Protein AF-A0A090LB32-F1 (afdb_monomer_lite)

pLDDT: mean 80.01, std 16.51, range [42.91, 96.94]

Foldseek 3Di:
DDDDDDPPPDDPPVVVVVVVVVVVVVVVVVVVVVVVVVVVVVVVVVVVVVVVVVVVVCVVPVPPDVCLVPDDPVVNVVVVVVDPDPDPPPCPVVVLLVVLVVCVVVVNDDPVSVVVNVVVVVVVD

Sequence (125 aa):
MPPKKNNIKKNNKNIADDLSITLKDMQCKFGEEINNEEAKLIKETSEIINKCSETLYRTITKDMPKEFLDMKYKNFLEIQDSTSCTLPKPNDTMMIIQDIRNKVMNGNASPETVKKYQNIKKISQ

Radius of gyration: 32.28 Å; chains: 1; bounding box: 70×29×99 Å

Structure (mmCIF, N/CA/C/O backbone):
data_AF-A0A090LB32-F1
#
_entry.id   AF-A0A090LB32-F1
#
loop_
_atom_site.group_PDB
_atom_site.id
_atom_site.type_symbol
_atom_site.label_atom_id
_atom_site.label_alt_id
_atom_site.label_comp_id
_atom_site.label_asym_id
_atom_site.label_entity_id
_atom_site.label_seq_id
_atom_site.pdbx_PDB_ins_code
_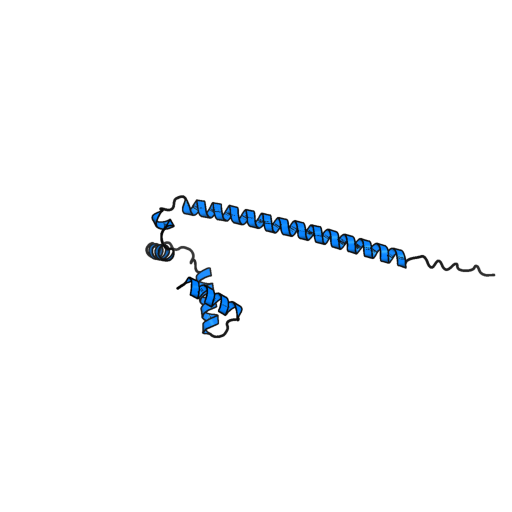atom_site.Cartn_x
_atom_site.Cartn_y
_atom_site.Cartn_z
_atom_site.occupancy
_atom_site.B_iso_or_equiv
_atom_site.auth_seq_id
_atom_site.auth_comp_id
_atom_site.auth_asym_id
_atom_site.auth_atom_id
_atom_site.pdbx_PDB_model_num
ATOM 1 N N . MET A 1 1 ? 48.151 -4.853 -69.603 1.00 47.72 1 MET A N 1
ATOM 2 C CA . MET A 1 1 ? 47.716 -3.946 -68.514 1.00 47.72 1 MET A CA 1
ATOM 3 C C . MET A 1 1 ? 46.747 -4.708 -67.619 1.00 47.72 1 MET A C 1
ATOM 5 O O . MET A 1 1 ? 45.840 -5.314 -68.176 1.00 47.72 1 MET A O 1
ATOM 9 N N . PRO A 1 2 ? 46.925 -4.749 -66.288 1.00 44.44 2 PRO A N 1
ATOM 10 C CA . PRO A 1 2 ? 45.956 -5.384 -65.396 1.00 44.44 2 PRO A CA 1
ATOM 11 C C . PRO A 1 2 ? 44.778 -4.430 -65.106 1.00 44.44 2 PRO A C 1
ATOM 13 O O . PRO A 1 2 ? 44.963 -3.209 -65.149 1.00 44.44 2 PRO A O 1
ATOM 16 N N . PRO A 1 3 ? 43.569 -4.942 -64.811 1.00 49.25 3 PRO A N 1
ATOM 17 C CA . PRO A 1 3 ? 42.411 -4.098 -64.546 1.00 49.25 3 PRO A CA 1
ATOM 18 C C . PRO A 1 3 ? 42.510 -3.444 -63.159 1.00 49.25 3 PRO A C 1
ATOM 20 O O . PRO A 1 3 ? 42.839 -4.084 -62.157 1.00 49.25 3 PRO A O 1
ATOM 23 N N . LYS A 1 4 ? 42.216 -2.140 -63.110 1.00 51.16 4 LYS A N 1
ATOM 24 C CA . LYS A 1 4 ? 42.148 -1.326 -61.888 1.00 51.16 4 LYS A CA 1
ATOM 25 C C . LYS A 1 4 ? 41.061 -1.873 -60.954 1.00 51.16 4 LYS A C 1
ATOM 27 O O . LYS A 1 4 ? 39.887 -1.903 -61.316 1.00 51.16 4 LYS A O 1
ATOM 32 N N . LYS A 1 5 ? 41.442 -2.256 -59.731 1.00 54.12 5 LYS A N 1
ATOM 33 C CA . LYS A 1 5 ? 40.500 -2.531 -58.635 1.00 54.12 5 LYS A CA 1
ATOM 34 C C . LYS A 1 5 ? 39.838 -1.219 -58.206 1.00 54.12 5 LYS A C 1
ATOM 36 O O . LYS A 1 5 ? 40.485 -0.369 -57.596 1.00 54.12 5 LYS A O 1
ATOM 41 N N . ASN A 1 6 ? 38.552 -1.062 -58.507 1.00 49.94 6 ASN A N 1
ATOM 42 C CA . ASN A 1 6 ? 37.740 0.013 -57.948 1.00 49.94 6 ASN A CA 1
ATOM 43 C C . ASN A 1 6 ? 37.470 -0.293 -56.470 1.00 49.94 6 ASN A C 1
ATOM 45 O O . ASN A 1 6 ? 36.671 -1.166 -56.135 1.00 49.94 6 ASN A O 1
ATOM 49 N N . ASN A 1 7 ? 38.157 0.425 -55.583 1.00 52.66 7 ASN A N 1
ATOM 50 C CA . ASN A 1 7 ? 37.887 0.400 -54.151 1.00 52.66 7 ASN A CA 1
ATOM 51 C C . ASN A 1 7 ? 36.542 1.077 -53.877 1.00 52.66 7 ASN A C 1
ATOM 53 O O . ASN A 1 7 ? 36.454 2.296 -53.746 1.00 52.66 7 ASN A O 1
ATOM 57 N N . ILE A 1 8 ? 35.491 0.272 -53.757 1.00 55.53 8 ILE A N 1
ATOM 58 C CA . ILE A 1 8 ? 34.200 0.706 -53.233 1.00 55.53 8 ILE A CA 1
ATOM 59 C C . ILE A 1 8 ? 34.348 0.849 -51.709 1.00 55.53 8 ILE A C 1
ATOM 61 O O . ILE A 1 8 ? 34.003 -0.050 -50.946 1.00 55.53 8 ILE A O 1
ATOM 65 N N . LYS A 1 9 ? 34.874 1.988 -51.239 1.00 53.22 9 LYS A N 1
ATOM 66 C CA . LYS A 1 9 ? 34.653 2.435 -49.854 1.00 53.22 9 LYS A CA 1
ATOM 67 C C . LYS A 1 9 ? 33.204 2.924 -49.753 1.00 53.22 9 LYS A C 1
ATOM 69 O O . LYS A 1 9 ? 32.926 4.115 -49.830 1.00 53.22 9 LYS A O 1
ATOM 7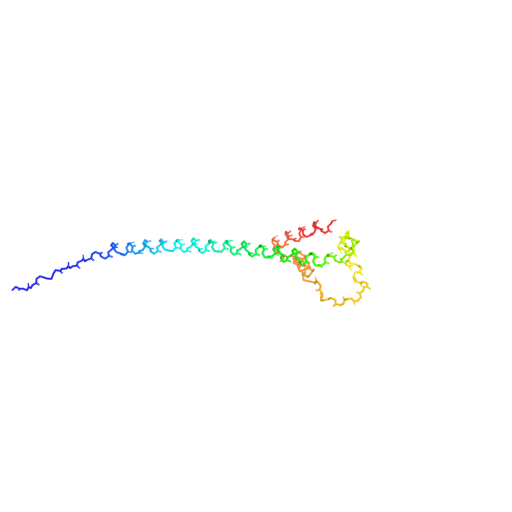4 N N . LYS A 1 10 ? 32.265 1.980 -49.658 1.00 49.84 10 LYS A N 1
ATOM 75 C CA . LYS A 1 10 ? 30.845 2.252 -49.399 1.00 49.84 10 LYS A CA 1
ATOM 76 C C . LYS A 1 10 ? 30.687 2.711 -47.946 1.00 49.84 10 LYS A C 1
ATOM 78 O O . LYS A 1 10 ? 30.952 1.938 -47.036 1.00 49.84 10 LYS A O 1
ATOM 83 N N . ASN A 1 11 ? 30.347 3.987 -47.767 1.00 53.72 11 ASN A N 1
ATOM 84 C CA . ASN A 1 11 ? 29.315 4.577 -46.892 1.00 53.72 11 ASN A CA 1
ATOM 85 C C . ASN A 1 11 ? 28.826 3.872 -45.595 1.00 53.72 11 ASN A C 1
ATOM 87 O O . ASN A 1 11 ? 27.732 4.169 -45.129 1.00 53.72 11 ASN A O 1
ATOM 91 N N . ASN A 1 12 ? 29.598 2.999 -44.950 1.00 54.25 12 ASN A N 1
ATOM 92 C CA . ASN A 1 12 ? 29.136 2.249 -43.770 1.00 54.25 12 ASN A CA 1
ATOM 93 C C . ASN A 1 12 ? 28.972 3.093 -42.492 1.00 54.25 12 ASN A C 1
ATOM 95 O O . ASN A 1 12 ? 28.353 2.629 -41.542 1.00 54.25 12 ASN A O 1
ATOM 99 N N . LYS A 1 13 ? 29.514 4.317 -42.449 1.00 55.31 13 LYS A N 1
ATOM 100 C CA . LYS A 1 13 ? 29.481 5.163 -41.245 1.00 55.31 13 LYS A CA 1
ATOM 10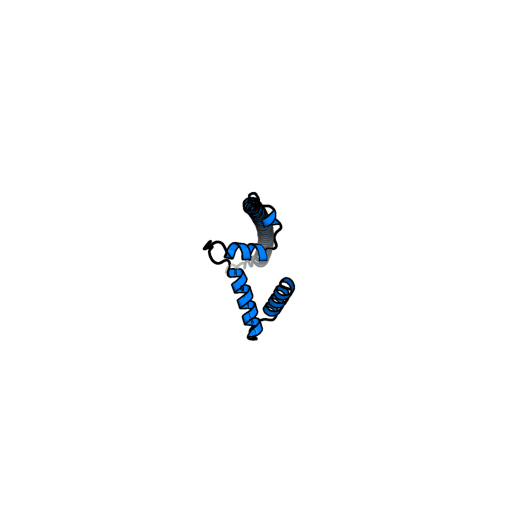1 C C . LYS A 1 13 ? 28.091 5.769 -40.996 1.00 55.31 13 LYS A C 1
ATOM 103 O O . LYS A 1 13 ? 27.568 5.649 -39.900 1.00 55.31 13 LYS A O 1
ATOM 108 N N . ASN A 1 14 ? 27.443 6.276 -42.048 1.00 58.19 14 ASN A N 1
ATOM 109 C CA . ASN A 1 14 ? 26.134 6.936 -41.942 1.00 58.19 14 ASN A CA 1
ATOM 110 C C . ASN A 1 14 ? 24.988 5.972 -41.585 1.00 58.19 14 ASN A C 1
ATOM 112 O O . ASN A 1 14 ? 24.030 6.380 -40.947 1.00 58.19 14 ASN A O 1
ATOM 116 N N . ILE A 1 15 ? 25.085 4.695 -41.975 1.00 58.62 15 ILE A N 1
ATOM 117 C CA . ILE A 1 15 ? 24.057 3.677 -41.685 1.00 58.62 15 ILE A CA 1
ATOM 118 C C . ILE A 1 15 ? 24.151 3.201 -40.227 1.00 58.62 15 ILE A C 1
ATOM 120 O O . ILE A 1 15 ? 23.137 2.927 -39.592 1.00 58.62 15 ILE A O 1
ATOM 124 N N . ALA A 1 16 ? 25.368 3.107 -39.683 1.00 61.59 16 ALA A N 1
ATOM 125 C CA . ALA A 1 16 ? 25.580 2.731 -38.287 1.00 61.59 16 ALA A CA 1
ATOM 126 C C . ALA A 1 16 ? 25.094 3.826 -37.320 1.00 61.59 16 ALA A C 1
ATOM 128 O O . ALA A 1 16 ? 24.497 3.509 -36.291 1.00 61.59 16 ALA A O 1
ATOM 129 N N . ASP A 1 17 ? 25.302 5.096 -37.680 1.00 65.81 17 ASP A N 1
ATOM 130 C CA . ASP A 1 17 ? 24.828 6.241 -36.899 1.00 65.81 17 ASP A CA 1
ATOM 131 C C . ASP A 1 17 ? 23.286 6.334 -36.914 1.00 65.81 17 ASP A C 1
ATOM 133 O O . ASP A 1 17 ? 22.673 6.522 -35.864 1.00 65.81 17 ASP A O 1
ATOM 137 N N . ASP A 1 18 ? 22.649 6.092 -38.066 1.00 77.44 18 ASP A N 1
ATOM 138 C CA . ASP A 1 18 ? 21.183 6.075 -38.232 1.00 77.44 18 ASP A CA 1
ATOM 139 C C . ASP A 1 18 ? 20.506 4.926 -37.454 1.00 77.44 18 ASP A C 1
ATOM 141 O O . ASP A 1 18 ? 19.507 5.109 -36.749 1.00 77.44 18 ASP A O 1
ATOM 145 N N . LEU A 1 19 ? 21.117 3.735 -37.472 1.00 85.44 19 LEU A N 1
ATOM 146 C CA . LEU A 1 19 ? 20.662 2.598 -36.670 1.00 85.44 19 LEU A CA 1
ATOM 147 C C . LEU A 1 19 ? 20.813 2.870 -35.168 1.00 85.44 19 LEU A C 1
ATOM 149 O O . LEU A 1 19 ? 19.922 2.538 -34.388 1.00 85.44 19 LEU A O 1
ATOM 153 N N . SER A 1 20 ? 21.920 3.489 -34.745 1.00 87.12 20 SER A N 1
ATOM 154 C CA . SER A 1 20 ? 22.133 3.820 -33.334 1.00 87.12 20 SER A CA 1
ATOM 155 C C . SER A 1 20 ? 21.119 4.838 -32.815 1.00 87.12 20 SER A C 1
ATOM 157 O O . SER A 1 20 ? 20.734 4.742 -31.649 1.00 87.12 20 SER A O 1
ATOM 159 N N . ILE A 1 21 ? 20.717 5.812 -33.633 1.00 88.31 21 ILE A N 1
ATOM 160 C CA . ILE A 1 21 ? 19.684 6.792 -33.275 1.00 88.31 21 ILE A CA 1
ATOM 161 C C . ILE A 1 21 ? 18.333 6.086 -33.146 1.00 88.31 21 ILE A C 1
ATOM 163 O O . ILE A 1 21 ? 17.682 6.195 -32.111 1.00 88.31 21 ILE A O 1
ATOM 167 N N . THR A 1 22 ? 17.977 5.259 -34.130 1.00 90.00 22 THR A N 1
ATOM 168 C CA . THR A 1 22 ? 16.721 4.493 -34.122 1.00 90.00 22 THR A CA 1
ATOM 169 C C . THR A 1 22 ? 16.611 3.576 -32.896 1.00 90.00 22 THR A C 1
ATOM 171 O O . THR A 1 22 ? 15.561 3.506 -32.258 1.00 90.00 22 THR A O 1
ATOM 174 N N . LEU A 1 23 ? 17.700 2.898 -32.518 1.00 91.38 23 LEU A N 1
ATOM 175 C CA . LEU A 1 23 ? 17.727 2.040 -31.329 1.00 91.38 23 LEU A CA 1
ATOM 176 C C . LEU A 1 23 ? 17.564 2.835 -30.027 1.00 91.38 23 LEU A C 1
ATOM 178 O O . LEU A 1 23 ? 16.882 2.367 -29.118 1.00 91.38 23 LEU A O 1
ATOM 182 N N . LYS A 1 24 ? 18.150 4.036 -29.938 1.00 91.38 24 LYS A N 1
ATOM 183 C CA . LYS A 1 24 ? 17.969 4.921 -28.778 1.00 91.38 24 LYS A CA 1
ATOM 184 C C . LYS A 1 24 ? 16.535 5.421 -28.672 1.00 91.38 24 LYS A C 1
ATOM 186 O O . LYS A 1 24 ? 15.965 5.363 -27.589 1.00 91.38 24 LYS A O 1
ATOM 191 N N . ASP A 1 25 ? 15.935 5.839 -29.781 1.00 93.00 25 ASP A N 1
ATOM 192 C CA . ASP A 1 25 ? 14.541 6.289 -29.797 1.00 93.00 25 ASP A CA 1
ATOM 193 C C . ASP A 1 25 ? 13.585 5.160 -29.403 1.00 93.00 25 ASP A C 1
ATOM 195 O O . ASP A 1 25 ? 12.648 5.369 -28.633 1.00 93.00 25 ASP A O 1
ATOM 199 N N . MET A 1 26 ? 13.847 3.943 -29.881 1.00 94.19 26 MET A N 1
ATOM 200 C CA . MET A 1 26 ? 13.084 2.756 -29.503 1.00 94.19 26 MET A CA 1
ATOM 201 C C . MET A 1 26 ? 13.244 2.433 -28.010 1.00 94.19 26 MET A C 1
ATOM 203 O O . MET A 1 26 ? 12.255 2.158 -27.337 1.00 94.19 26 MET A O 1
ATOM 207 N N . GLN A 1 27 ? 14.463 2.525 -27.471 1.00 94.44 27 GLN A N 1
ATOM 208 C CA . GLN A 1 27 ? 14.717 2.328 -26.044 1.00 94.44 27 GLN A CA 1
ATOM 209 C C . GLN A 1 27 ? 13.993 3.371 -25.183 1.00 94.44 27 GLN A C 1
ATOM 211 O O . GLN A 1 27 ? 13.408 3.009 -24.164 1.00 94.44 27 GLN A O 1
ATOM 216 N N . CYS A 1 28 ? 14.002 4.643 -25.590 1.00 94.69 28 CYS A N 1
ATOM 217 C CA . CYS A 1 28 ? 13.283 5.707 -24.892 1.00 94.69 28 CYS A CA 1
ATOM 218 C C . CYS A 1 28 ? 11.772 5.452 -24.894 1.00 94.69 28 CYS A C 1
ATOM 220 O O . CYS A 1 28 ? 11.157 5.491 -23.832 1.00 94.69 28 CYS A O 1
ATOM 222 N N . LYS A 1 29 ? 11.190 5.110 -26.052 1.00 95.81 29 LYS A N 1
ATOM 223 C CA . LYS A 1 29 ? 9.756 4.796 -26.164 1.00 95.81 29 LYS A CA 1
ATOM 224 C C . LYS A 1 29 ? 9.350 3.616 -25.290 1.00 95.81 29 LYS A C 1
ATOM 226 O O . LYS A 1 29 ? 8.383 3.719 -24.545 1.00 95.81 29 LYS A O 1
ATOM 231 N N . PHE A 1 30 ? 10.114 2.524 -25.319 1.00 96.19 30 PHE A N 1
ATOM 232 C CA . PHE A 1 30 ? 9.835 1.389 -24.441 1.00 96.19 30 PHE A CA 1
ATOM 233 C C . PHE A 1 30 ? 10.014 1.744 -22.964 1.00 96.19 30 PHE A C 1
ATOM 235 O O . PHE A 1 30 ? 9.245 1.273 -22.134 1.00 96.19 30 PHE A O 1
ATOM 242 N N . GLY A 1 31 ? 10.980 2.601 -22.625 1.00 95.69 31 GLY A N 1
ATOM 243 C CA . GLY A 1 31 ? 11.128 3.122 -21.267 1.00 95.69 31 GLY A CA 1
ATOM 244 C C . GLY A 1 31 ? 9.894 3.900 -20.800 1.00 95.69 31 GLY A C 1
ATOM 245 O O . GLY A 1 31 ? 9.419 3.685 -19.688 1.00 95.69 31 GLY A O 1
ATOM 246 N N . GLU A 1 32 ? 9.338 4.763 -21.651 1.00 96.31 32 GLU A N 1
ATOM 247 C CA . GLU A 1 32 ? 8.103 5.501 -21.361 1.00 96.31 32 GLU A CA 1
ATOM 248 C C . GLU A 1 32 ? 6.892 4.571 -21.207 1.00 96.31 32 GLU A C 1
ATOM 250 O O . GLU A 1 32 ? 6.118 4.728 -20.262 1.00 96.31 32 GLU A O 1
ATOM 255 N N . GLU A 1 33 ? 6.741 3.578 -22.087 1.00 96.38 33 GLU A N 1
ATOM 256 C CA . GLU A 1 33 ? 5.667 2.580 -22.003 1.00 96.38 33 GLU A CA 1
ATOM 257 C C . GLU A 1 33 ? 5.752 1.753 -20.713 1.00 96.38 33 GLU A C 1
ATOM 259 O O . GLU A 1 33 ? 4.746 1.598 -20.020 1.00 96.38 33 GLU A O 1
ATOM 264 N N . ILE A 1 34 ? 6.952 1.282 -20.351 1.00 96.56 34 ILE A N 1
ATOM 265 C CA . ILE A 1 34 ? 7.185 0.526 -19.113 1.00 96.56 34 ILE A CA 1
ATOM 266 C C . ILE A 1 34 ? 6.823 1.374 -17.893 1.00 96.56 34 ILE A C 1
ATOM 268 O O . ILE A 1 34 ? 6.072 0.916 -17.035 1.00 96.56 34 ILE A O 1
ATOM 272 N N . ASN A 1 35 ? 7.306 2.617 -17.833 1.00 96.50 35 ASN A N 1
ATOM 273 C CA . ASN A 1 35 ? 7.033 3.507 -16.705 1.00 96.50 35 ASN A CA 1
ATOM 274 C C . ASN A 1 35 ? 5.534 3.819 -16.571 1.00 96.50 35 ASN A C 1
ATOM 276 O O . ASN A 1 35 ? 5.012 3.897 -15.457 1.00 96.50 35 ASN A O 1
ATOM 280 N N . ASN A 1 36 ? 4.830 3.987 -17.693 1.00 96.94 36 ASN A N 1
ATOM 281 C CA . ASN A 1 36 ? 3.389 4.222 -17.686 1.00 96.94 36 ASN A CA 1
ATOM 282 C C . ASN A 1 36 ? 2.612 3.004 -17.173 1.00 96.94 36 ASN A C 1
ATOM 284 O O . ASN A 1 36 ? 1.708 3.167 -16.348 1.00 96.94 36 ASN A O 1
ATOM 288 N N . GLU A 1 37 ? 2.959 1.794 -17.620 1.00 96.81 37 GLU A N 1
ATOM 289 C CA . GLU A 1 37 ? 2.283 0.581 -17.148 1.00 96.81 37 GLU A CA 1
ATOM 290 C C . GLU A 1 37 ? 2.622 0.292 -15.677 1.00 96.81 37 GLU A C 1
ATOM 292 O O . GLU A 1 37 ? 1.739 -0.082 -14.908 1.00 96.81 37 GLU A O 1
ATOM 297 N N . GLU A 1 38 ? 3.856 0.557 -15.235 1.00 96.31 38 GLU A N 1
ATOM 298 C CA . GLU A 1 38 ? 4.242 0.463 -13.822 1.00 96.31 38 GLU A CA 1
ATOM 299 C C . GLU A 1 38 ? 3.410 1.416 -12.950 1.00 96.31 38 GLU A C 1
ATOM 301 O O . GLU A 1 38 ? 2.815 0.996 -11.954 1.00 96.31 38 GLU A O 1
ATOM 306 N N . ALA A 1 39 ? 3.293 2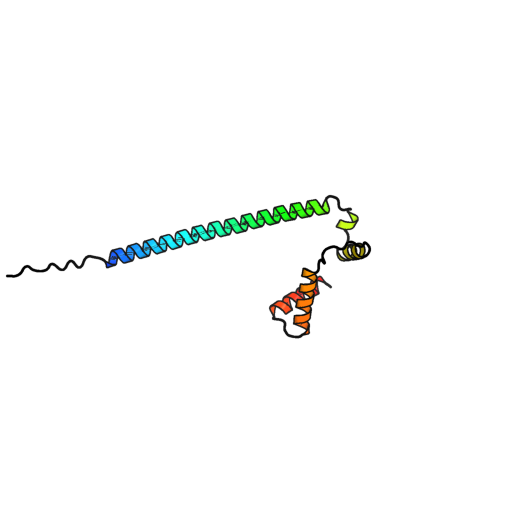.687 -13.347 1.00 95.31 39 ALA A N 1
ATOM 307 C CA . ALA A 1 39 ? 2.495 3.672 -12.618 1.00 95.31 39 ALA A CA 1
ATOM 308 C C . ALA A 1 39 ? 1.013 3.268 -12.532 1.00 95.31 39 ALA A C 1
ATOM 310 O O . ALA A 1 39 ? 0.370 3.431 -11.488 1.00 95.31 39 ALA A O 1
ATOM 311 N N . LYS A 1 40 ? 0.472 2.707 -13.617 1.00 96.50 40 LYS A N 1
ATOM 312 C CA . LYS A 1 40 ? -0.894 2.184 -13.669 1.00 96.50 40 LYS A CA 1
ATOM 313 C C . LYS A 1 40 ? -1.079 0.993 -12.725 1.00 96.50 40 LYS A C 1
ATOM 315 O O . LYS A 1 40 ? -2.011 1.013 -11.924 1.00 96.50 40 LYS A O 1
ATOM 320 N N . LEU A 1 41 ? -0.168 0.020 -12.741 1.00 96.25 41 LEU A N 1
ATOM 321 C CA . LEU A 1 41 ? -0.212 -1.145 -11.850 1.00 96.25 41 LEU A CA 1
ATOM 322 C C . LEU A 1 41 ? -0.130 -0.748 -10.373 1.00 96.25 41 LEU A C 1
ATOM 324 O O . LEU A 1 41 ? -0.869 -1.287 -9.545 1.00 96.25 41 LEU A O 1
ATOM 328 N N . ILE A 1 42 ? 0.726 0.218 -10.027 1.00 94.75 42 ILE A N 1
ATOM 329 C CA . ILE A 1 42 ? 0.829 0.742 -8.657 1.00 94.75 42 ILE A CA 1
ATOM 330 C C . ILE A 1 42 ? -0.508 1.346 -8.214 1.00 94.75 42 ILE A C 1
ATOM 332 O O . ILE A 1 42 ? -0.978 1.082 -7.102 1.00 94.75 42 ILE A O 1
ATOM 336 N N . LYS A 1 43 ? -1.144 2.133 -9.088 1.00 94.75 43 LYS A N 1
ATOM 337 C CA . LYS A 1 43 ? -2.444 2.743 -8.806 1.00 94.75 43 LYS A CA 1
ATOM 338 C C . LYS A 1 43 ? -3.535 1.687 -8.616 1.00 94.75 43 LYS A C 1
ATOM 340 O O . LYS A 1 43 ? -4.223 1.715 -7.599 1.00 94.75 43 LYS A O 1
ATOM 345 N N . GLU A 1 44 ? -3.656 0.740 -9.543 1.00 95.69 44 GLU A N 1
ATOM 346 C CA . GLU A 1 44 ? -4.645 -0.345 -9.469 1.00 95.69 44 GLU A CA 1
ATOM 347 C C . GLU A 1 44 ? -4.456 -1.196 -8.206 1.00 95.69 44 GLU A C 1
ATOM 349 O O . GLU A 1 44 ? -5.418 -1.512 -7.506 1.00 95.69 44 GLU A O 1
ATOM 354 N N . THR A 1 45 ? -3.206 -1.500 -7.848 1.00 94.44 45 THR A N 1
ATOM 355 C CA . THR A 1 45 ? -2.887 -2.251 -6.626 1.00 94.44 45 THR A CA 1
ATOM 356 C C . THR A 1 45 ? -3.341 -1.500 -5.374 1.00 94.44 45 THR A C 1
ATOM 358 O O . THR A 1 45 ? -3.944 -2.094 -4.480 1.00 94.44 45 THR A O 1
ATOM 361 N N . SER A 1 46 ? -3.102 -0.187 -5.312 1.00 92.19 46 SER A N 1
ATOM 362 C CA . SER A 1 46 ? -3.564 0.660 -4.206 1.00 92.19 46 SER A CA 1
ATOM 363 C C . SER A 1 46 ? -5.092 0.663 -4.089 1.00 92.19 46 SER A C 1
ATOM 365 O O . SER A 1 46 ? -5.637 0.504 -2.995 1.00 92.19 46 SER A O 1
ATOM 367 N N . GLU A 1 47 ? -5.804 0.769 -5.213 1.00 94.00 47 GLU A N 1
ATOM 368 C CA . GLU A 1 47 ? -7.271 0.718 -5.244 1.00 94.00 47 GLU A CA 1
ATOM 369 C C . GLU A 1 47 ? -7.811 -0.627 -4.738 1.00 94.00 47 GLU A C 1
ATOM 371 O O . GLU A 1 47 ? -8.744 -0.655 -3.930 1.00 94.00 47 GLU A O 1
ATOM 376 N N . ILE A 1 48 ? -7.190 -1.740 -5.140 1.00 94.75 48 ILE A N 1
ATOM 377 C CA . ILE A 1 48 ? -7.544 -3.082 -4.658 1.00 94.75 48 ILE A CA 1
ATOM 378 C C . ILE A 1 48 ? -7.318 -3.194 -3.148 1.00 94.75 48 ILE A C 1
ATOM 380 O O . ILE A 1 48 ? -8.212 -3.647 -2.432 1.00 94.75 48 ILE A O 1
ATOM 384 N N . ILE A 1 49 ? -6.158 -2.756 -2.649 1.00 94.38 49 ILE A N 1
ATOM 385 C CA . ILE A 1 49 ? -5.837 -2.793 -1.214 1.00 94.38 49 ILE A CA 1
ATOM 386 C C . ILE A 1 49 ? -6.865 -1.991 -0.415 1.00 94.38 49 ILE A C 1
ATOM 388 O O . ILE A 1 49 ? -7.375 -2.492 0.587 1.00 94.38 49 ILE A O 1
ATOM 392 N N . ASN A 1 50 ? -7.214 -0.787 -0.871 1.00 93.69 50 ASN A N 1
ATOM 393 C CA . ASN A 1 50 ? -8.196 0.067 -0.203 1.00 93.69 50 ASN A CA 1
ATOM 394 C C . ASN A 1 50 ? -9.593 -0.564 -0.195 1.00 93.69 50 ASN A C 1
ATOM 396 O O . ASN A 1 50 ? -10.274 -0.567 0.829 1.00 93.69 50 ASN A O 1
ATOM 400 N N . LYS A 1 51 ? -10.016 -1.162 -1.311 1.00 94.44 51 LYS A N 1
ATOM 401 C CA . LYS A 1 51 ? -11.315 -1.836 -1.390 1.00 94.44 51 LYS A CA 1
ATOM 402 C C . LYS A 1 51 ? -11.377 -3.060 -0.474 1.00 94.44 51 LYS A C 1
ATOM 404 O O . LYS A 1 51 ? -12.384 -3.284 0.201 1.00 94.44 51 LYS A O 1
ATOM 409 N N . CYS A 1 52 ? -10.308 -3.852 -0.438 1.00 93.69 52 CYS A N 1
ATOM 410 C CA . CYS A 1 52 ? -10.205 -5.019 0.431 1.00 93.69 52 CYS A CA 1
ATOM 411 C C . CYS A 1 52 ? -10.166 -4.623 1.909 1.00 93.69 52 CYS A C 1
ATOM 413 O O . CYS A 1 52 ? -10.870 -5.235 2.711 1.00 93.69 52 CYS A O 1
ATOM 415 N N . SER A 1 53 ? -9.396 -3.594 2.273 1.00 92.44 53 SER A N 1
ATOM 416 C CA . SER A 1 53 ? -9.299 -3.122 3.657 1.00 92.44 53 SER A CA 1
ATOM 417 C C . SER A 1 53 ? -10.631 -2.563 4.153 1.00 92.44 53 SER A C 1
ATOM 419 O O . SER A 1 53 ? -11.056 -2.909 5.253 1.00 92.44 53 SER A O 1
ATOM 421 N N . GLU A 1 54 ? -11.346 -1.796 3.327 1.00 94.12 54 GLU A N 1
ATOM 422 C CA . GLU A 1 54 ? -12.674 -1.292 3.674 1.00 94.12 54 GLU A CA 1
ATOM 423 C C . GLU A 1 54 ? -13.691 -2.431 3.816 1.00 94.12 54 GLU A C 1
ATOM 425 O O . GLU A 1 54 ? -14.479 -2.452 4.763 1.00 94.12 54 GLU A O 1
ATOM 430 N N . THR A 1 55 ? -13.651 -3.414 2.913 1.00 93.88 55 THR A N 1
ATOM 431 C CA . THR A 1 55 ? -14.530 -4.590 2.987 1.00 93.88 55 THR A CA 1
ATOM 432 C C . THR A 1 55 ? -14.266 -5.392 4.259 1.00 93.88 55 THR A C 1
ATOM 434 O O . THR A 1 55 ? -15.210 -5.764 4.958 1.00 93.88 55 THR A O 1
ATOM 437 N N . LEU A 1 56 ? -12.996 -5.629 4.594 1.00 92.12 56 LEU A N 1
ATOM 438 C CA . LEU A 1 56 ? -12.599 -6.348 5.801 1.00 92.12 56 LEU A CA 1
ATOM 439 C C . LEU A 1 56 ? -13.022 -5.583 7.059 1.00 92.12 56 LEU A C 1
ATOM 441 O O . LEU A 1 56 ? -13.648 -6.162 7.943 1.00 92.12 56 LEU A O 1
ATOM 445 N N . TYR A 1 57 ? -12.743 -4.277 7.107 1.00 90.31 57 TYR A N 1
ATOM 446 C CA . TYR A 1 57 ? -13.140 -3.406 8.208 1.00 90.31 57 TYR A CA 1
ATOM 447 C C . TYR A 1 57 ? -14.650 -3.459 8.430 1.00 90.31 57 TYR A C 1
ATOM 449 O O . TYR A 1 57 ? -15.096 -3.752 9.537 1.00 90.31 57 TYR A O 1
ATOM 457 N N . ARG A 1 58 ? -15.447 -3.258 7.374 1.00 91.56 58 ARG A N 1
ATOM 458 C CA . ARG A 1 58 ? -16.909 -3.356 7.454 1.00 91.56 58 ARG A CA 1
ATOM 459 C C . ARG A 1 58 ? -17.351 -4.741 7.912 1.00 91.56 58 ARG A C 1
ATOM 461 O O . ARG A 1 58 ? -18.223 -4.831 8.757 1.00 91.56 58 ARG A O 1
ATOM 468 N N . THR A 1 59 ? -16.750 -5.811 7.399 1.00 91.12 59 THR A N 1
ATOM 469 C CA . THR A 1 59 ? -17.129 -7.186 7.768 1.00 91.12 59 THR A CA 1
ATOM 470 C C . THR A 1 59 ? -16.884 -7.466 9.249 1.00 91.12 59 THR A C 1
ATOM 472 O O . THR A 1 59 ? -17.750 -8.028 9.909 1.00 91.12 59 THR A O 1
ATOM 475 N N . ILE A 1 60 ? -15.739 -7.041 9.787 1.00 87.75 60 ILE A N 1
ATOM 476 C CA . ILE A 1 60 ? -15.389 -7.248 11.200 1.00 87.75 60 ILE A CA 1
ATOM 477 C C . ILE A 1 60 ? -16.244 -6.367 12.119 1.00 87.75 60 ILE A C 1
ATOM 479 O O . ILE A 1 60 ? -16.620 -6.792 13.207 1.00 87.75 60 ILE A O 1
ATOM 483 N N . THR A 1 61 ? -16.547 -5.138 11.697 1.00 88.12 61 THR A N 1
ATOM 484 C CA . THR A 1 61 ? -17.225 -4.151 12.552 1.00 88.12 61 THR A CA 1
ATOM 485 C C . THR A 1 61 ? -18.746 -4.181 12.456 1.00 88.12 61 THR A C 1
ATOM 487 O O . THR A 1 61 ? -19.402 -3.709 13.378 1.00 88.12 61 THR A O 1
ATOM 490 N N . LYS A 1 62 ? -19.330 -4.743 11.387 1.00 88.19 62 LYS A N 1
ATOM 491 C CA . LYS A 1 62 ? -20.782 -4.710 11.133 1.00 88.19 62 LYS A CA 1
ATOM 492 C C . LYS A 1 62 ? -21.607 -5.294 12.278 1.00 88.19 62 LYS A C 1
ATOM 494 O O . LYS A 1 62 ? -22.634 -4.720 12.628 1.00 88.19 62 LYS A O 1
ATOM 499 N N . ASP A 1 63 ? -21.146 -6.406 12.838 1.00 86.00 63 ASP A N 1
ATOM 500 C CA . ASP A 1 63 ? -21.847 -7.130 13.902 1.00 86.00 63 ASP A CA 1
ATOM 501 C C . ASP A 1 63 ? -21.217 -6.876 15.284 1.00 86.00 63 ASP A C 1
ATOM 503 O O . ASP A 1 63 ? -21.600 -7.496 16.277 1.00 86.00 63 ASP A O 1
ATOM 507 N N . MET A 1 64 ? -20.240 -5.964 15.368 1.00 84.25 64 MET A N 1
ATOM 508 C CA . MET A 1 64 ? -19.563 -5.642 16.618 1.00 84.25 64 MET A CA 1
ATOM 509 C C . MET A 1 64 ? -20.406 -4.649 17.440 1.00 84.25 64 MET A C 1
ATOM 511 O O . MET A 1 64 ? -20.832 -3.620 16.907 1.00 84.25 64 MET A O 1
ATOM 515 N N . PRO A 1 65 ? -20.638 -4.910 18.740 1.00 88.12 65 PRO A N 1
ATOM 516 C CA . PRO A 1 65 ? -21.311 -3.957 19.619 1.00 88.12 65 PRO A CA 1
ATOM 517 C C . PRO A 1 65 ? -20.586 -2.607 19.654 1.00 88.12 65 PRO A C 1
ATOM 519 O O . PRO A 1 65 ? -19.352 -2.553 19.665 1.00 88.12 65 PRO A O 1
ATOM 522 N N . LYS A 1 66 ? -21.352 -1.510 19.696 1.00 85.50 66 LYS A N 1
ATOM 523 C CA . LYS A 1 66 ? -20.805 -0.140 19.681 1.00 85.50 66 LYS A CA 1
ATOM 524 C C . LYS A 1 66 ? -19.843 0.103 20.836 1.00 85.50 66 LYS A C 1
ATOM 526 O O . LYS A 1 66 ? -18.825 0.757 20.663 1.00 85.50 66 LYS A O 1
ATOM 531 N N . GLU A 1 67 ? -20.117 -0.510 21.979 1.00 85.12 67 GLU A N 1
ATOM 532 C CA . GLU A 1 67 ? -19.291 -0.430 23.175 1.00 85.12 67 GLU A CA 1
ATOM 533 C C . GLU A 1 67 ? -17.872 -0.945 22.923 1.00 85.12 67 GLU A C 1
ATOM 535 O O . GLU A 1 67 ? -16.937 -0.395 23.488 1.00 85.12 67 GLU A O 1
ATOM 540 N N . PHE A 1 68 ? -17.691 -1.959 22.066 1.00 83.50 68 PHE A N 1
ATOM 541 C CA . PHE A 1 68 ? -16.365 -2.456 21.685 1.00 83.50 68 PHE A CA 1
ATOM 542 C C . PHE A 1 68 ? -15.691 -1.587 20.622 1.00 83.50 68 PHE A C 1
ATOM 544 O O . PHE A 1 68 ? -14.471 -1.446 20.652 1.00 83.50 68 PHE A O 1
ATOM 551 N N . LEU A 1 69 ? -16.465 -0.985 19.714 1.00 84.00 69 LEU A N 1
ATOM 552 C CA . LEU A 1 69 ? -15.944 -0.065 18.695 1.00 84.00 69 LEU A CA 1
ATOM 553 C C . LEU A 1 69 ? -15.440 1.250 19.308 1.00 84.00 69 LEU A C 1
ATOM 555 O O . LEU A 1 69 ? -14.428 1.786 18.861 1.00 84.00 69 LEU A O 1
ATOM 559 N N . ASP A 1 70 ? -16.118 1.733 20.349 1.00 86.62 70 ASP A N 1
ATOM 560 C CA . ASP A 1 70 ? -15.794 2.980 21.050 1.00 86.62 70 ASP A CA 1
ATOM 561 C C . ASP A 1 70 ? -14.768 2.776 22.184 1.00 86.62 70 ASP A C 1
ATOM 563 O O . ASP A 1 70 ? -14.254 3.734 22.775 1.00 86.62 70 ASP A O 1
ATOM 567 N N . MET A 1 71 ? -14.448 1.522 22.512 1.00 87.56 71 MET A N 1
ATOM 568 C CA . MET A 1 71 ? -13.502 1.183 23.566 1.00 87.56 71 MET A CA 1
ATOM 569 C C . MET A 1 71 ? -12.060 1.460 23.138 1.00 87.56 71 MET A C 1
ATOM 571 O O . MET A 1 71 ? -11.637 1.175 22.019 1.00 87.56 71 MET A O 1
ATOM 575 N N . LYS A 1 72 ? -11.238 1.947 24.076 1.00 86.44 72 LYS A N 1
ATOM 576 C CA . LYS A 1 72 ? -9.787 2.013 23.860 1.00 86.44 72 LYS A CA 1
ATOM 577 C C . LYS A 1 72 ? -9.253 0.611 23.575 1.00 86.44 72 LYS A C 1
ATOM 579 O O . LYS A 1 72 ? -9.471 -0.296 24.372 1.00 86.44 72 LYS A O 1
ATOM 584 N N . TYR A 1 73 ? -8.463 0.469 22.512 1.00 82.19 73 TYR A N 1
ATOM 585 C CA . TYR A 1 73 ? -7.903 -0.821 22.094 1.00 82.19 73 TYR A CA 1
ATOM 586 C C . TYR A 1 73 ? -7.189 -1.584 23.225 1.00 82.19 73 TYR A C 1
ATOM 588 O O . TYR A 1 73 ? -7.319 -2.797 23.334 1.00 82.19 73 TYR A O 1
ATOM 596 N N . LYS A 1 74 ? -6.500 -0.870 24.129 1.00 83.12 74 LYS A N 1
ATOM 597 C CA . LYS A 1 74 ? -5.886 -1.465 25.327 1.00 83.12 74 LYS A CA 1
ATOM 598 C C . LYS A 1 74 ? -6.908 -2.204 26.203 1.00 83.12 74 LYS A C 1
ATOM 600 O O . LYS A 1 74 ? -6.662 -3.336 26.594 1.00 83.12 74 LYS A O 1
ATOM 605 N N . ASN A 1 75 ? -8.053 -1.583 26.464 1.00 83.81 75 ASN A N 1
ATOM 606 C CA . ASN A 1 75 ? -9.101 -2.162 27.299 1.00 83.81 75 ASN A CA 1
ATOM 607 C C . ASN A 1 75 ? -9.782 -3.341 26.582 1.00 83.81 75 ASN A C 1
ATOM 609 O O . ASN A 1 75 ? -10.148 -4.316 27.225 1.00 83.81 75 ASN A O 1
ATOM 613 N N . PHE A 1 76 ? -9.909 -3.278 25.249 1.00 81.81 76 PHE A N 1
ATOM 614 C CA . PHE A 1 76 ? -10.416 -4.395 24.446 1.00 81.81 76 PHE A CA 1
ATOM 615 C C . PHE A 1 76 ? -9.529 -5.642 24.594 1.00 81.81 76 PHE A C 1
ATOM 617 O O . PHE A 1 76 ? -10.039 -6.735 24.832 1.00 81.81 76 PHE A O 1
ATOM 624 N N . LEU A 1 77 ? -8.204 -5.472 24.518 1.00 80.69 77 LEU A N 1
ATOM 625 C CA . LEU A 1 77 ? -7.247 -6.567 24.707 1.00 80.69 77 LEU A CA 1
ATOM 626 C C . LEU A 1 77 ? -7.294 -7.148 26.126 1.00 80.69 77 LEU A C 1
ATOM 628 O O . LEU A 1 77 ? -7.278 -8.363 26.289 1.00 80.69 77 LEU A O 1
ATOM 632 N N . GLU A 1 78 ? -7.414 -6.293 27.144 1.00 81.38 78 GLU A N 1
ATOM 633 C CA . GLU A 1 78 ? -7.520 -6.725 28.545 1.00 81.38 78 GLU A CA 1
ATOM 634 C C . GLU A 1 78 ? -8.791 -7.555 28.810 1.00 81.38 78 GLU A C 1
ATOM 636 O O . GLU A 1 78 ? -8.770 -8.470 29.632 1.00 81.38 78 GLU A O 1
ATOM 641 N N . ILE A 1 79 ? -9.890 -7.287 28.092 1.00 72.88 79 ILE A N 1
ATOM 642 C CA . ILE A 1 79 ? -11.105 -8.117 28.143 1.00 72.88 79 ILE A CA 1
ATOM 643 C C . ILE A 1 79 ? -10.871 -9.456 27.437 1.00 72.88 79 ILE A C 1
ATOM 645 O O . ILE A 1 79 ? -11.323 -10.496 27.919 1.00 72.88 79 ILE A O 1
ATOM 649 N N . GLN A 1 80 ? -10.143 -9.454 26.321 1.00 62.28 80 GLN A N 1
ATOM 650 C CA . GLN A 1 80 ? -9.874 -10.654 25.534 1.00 62.28 80 GLN A CA 1
ATOM 651 C C . GLN A 1 80 ? -9.022 -11.684 26.297 1.00 62.28 80 GLN A C 1
ATOM 653 O O . GLN A 1 80 ? -9.298 -12.878 26.193 1.00 62.28 80 GLN A O 1
ATOM 658 N N . ASP A 1 81 ? -8.077 -11.233 27.129 1.00 54.78 81 ASP A N 1
ATOM 659 C CA . ASP A 1 81 ? -7.241 -12.087 27.992 1.00 54.78 81 ASP A CA 1
ATOM 660 C C . ASP A 1 81 ? -8.042 -12.867 29.061 1.00 54.78 81 ASP A C 1
ATOM 662 O O . ASP A 1 81 ? -7.534 -13.832 29.636 1.00 54.78 81 ASP A O 1
ATOM 666 N N . SER A 1 82 ? -9.307 -12.500 29.318 1.00 52.00 82 SER A N 1
ATOM 667 C CA . SER A 1 82 ? -10.186 -13.195 30.277 1.00 5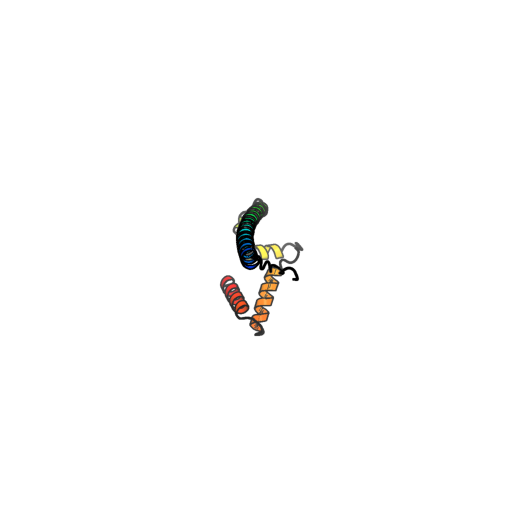2.00 82 SER A CA 1
ATOM 668 C C . SER A 1 82 ? -10.989 -14.358 29.674 1.00 52.00 82 SER A C 1
ATOM 670 O O . SER A 1 82 ? -11.487 -15.220 30.400 1.00 52.00 82 SER A O 1
ATOM 672 N N . THR A 1 83 ? -11.080 -14.432 28.345 1.00 50.78 83 THR A N 1
ATOM 673 C CA . THR A 1 83 ? -11.716 -15.537 27.620 1.00 50.78 83 THR A CA 1
ATOM 674 C C . THR A 1 83 ? -10.638 -16.331 26.911 1.00 50.78 83 THR A C 1
ATOM 676 O O . THR A 1 83 ? -9.936 -15.784 26.071 1.00 50.78 83 THR A O 1
ATOM 679 N N . SER A 1 84 ? -10.498 -17.618 27.234 1.00 47.47 84 SER A N 1
ATOM 680 C CA . SER A 1 84 ? -9.511 -18.525 26.640 1.00 47.47 84 SER A CA 1
ATOM 681 C C . SER A 1 84 ? -9.766 -18.742 25.140 1.00 47.47 84 SER A C 1
ATOM 683 O O . SER A 1 84 ? -10.236 -19.793 24.712 1.00 47.47 84 SER A O 1
ATOM 685 N N . CYS A 1 85 ? -9.481 -17.735 24.327 1.00 42.91 85 CYS A N 1
ATOM 686 C CA . CYS A 1 85 ? -9.389 -17.835 22.890 1.00 42.91 85 CYS A CA 1
ATOM 687 C C . CYS A 1 85 ? -7.898 -17.958 22.591 1.00 42.91 85 CYS A C 1
ATOM 689 O O . CYS A 1 85 ? -7.153 -16.981 22.658 1.00 42.91 85 CYS A O 1
ATOM 691 N N . THR A 1 86 ? -7.435 -19.177 22.319 1.00 46.31 86 THR A N 1
ATOM 692 C CA . THR A 1 86 ? -6.100 -19.439 21.775 1.00 46.31 86 THR A CA 1
ATOM 693 C C . THR A 1 86 ? -6.044 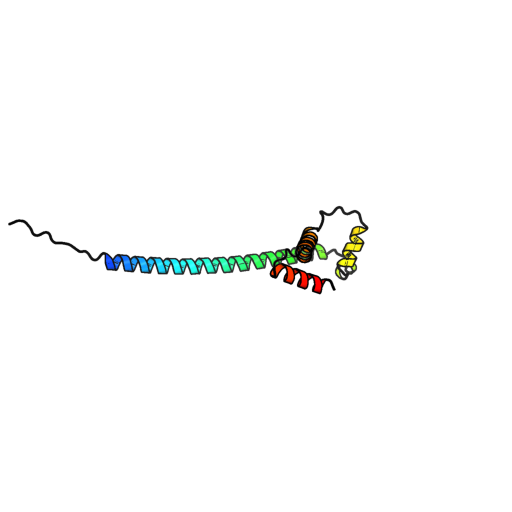-18.931 20.337 1.00 46.31 86 THR A C 1
ATOM 695 O O . THR A 1 86 ? -5.988 -19.691 19.375 1.00 46.31 86 THR A O 1
ATOM 698 N N . LEU A 1 87 ? -6.084 -17.610 20.183 1.00 48.56 87 LEU A N 1
ATOM 699 C CA . LEU A 1 87 ? -5.739 -16.961 18.934 1.00 48.56 87 LEU A CA 1
ATOM 700 C C . LEU A 1 87 ? -4.246 -17.193 18.668 1.00 48.56 87 LEU A C 1
ATOM 702 O O . LEU A 1 87 ? -3.441 -17.185 19.609 1.00 48.56 87 LEU A O 1
ATOM 706 N N . PRO A 1 88 ? -3.845 -17.396 17.401 1.00 47.38 88 PRO A N 1
ATOM 707 C CA . PRO A 1 88 ? -2.440 -17.365 17.042 1.00 47.38 88 PRO A CA 1
ATOM 708 C C . PRO A 1 88 ? -1.887 -16.016 17.503 1.00 47.38 88 PRO A C 1
ATOM 710 O O . PRO A 1 88 ? -2.408 -14.964 17.140 1.00 47.38 88 PRO A O 1
ATOM 713 N N . LYS A 1 89 ? -0.890 -16.080 18.391 1.00 54.06 89 LYS A N 1
ATOM 714 C CA . LYS A 1 89 ? -0.218 -14.943 19.024 1.00 54.06 89 LYS A CA 1
ATOM 715 C C . LYS A 1 89 ? -0.152 -13.733 18.069 1.00 54.06 89 LYS A C 1
ATOM 717 O O . LYS A 1 89 ? 0.533 -13.844 17.054 1.00 54.06 89 LYS A O 1
ATOM 722 N N . PRO A 1 90 ? -0.746 -12.570 18.400 1.00 52.94 90 PRO A N 1
ATOM 723 C CA . PRO A 1 90 ? -0.666 -11.339 17.594 1.00 52.94 90 PRO A CA 1
ATOM 724 C C . PRO A 1 90 ? 0.732 -10.679 17.661 1.00 52.94 90 PRO A C 1
ATOM 726 O O . PRO A 1 90 ? 0.884 -9.460 17.654 1.00 52.94 90 PRO A O 1
ATOM 729 N N . ASN A 1 91 ? 1.783 -11.486 17.805 1.00 57.50 91 ASN A N 1
ATOM 730 C CA . ASN A 1 91 ? 3.048 -11.099 18.413 1.00 57.50 91 ASN A CA 1
ATOM 731 C C . ASN A 1 91 ? 4.074 -10.545 17.420 1.00 57.50 91 ASN A C 1
ATOM 733 O O . ASN A 1 91 ? 5.171 -10.216 17.850 1.00 57.50 91 ASN A O 1
ATOM 737 N N . ASP A 1 92 ? 3.747 -10.380 16.138 1.00 64.06 92 ASP A N 1
ATOM 738 C CA . ASP A 1 92 ? 4.717 -9.863 15.164 1.00 64.06 92 ASP A CA 1
ATOM 739 C C . ASP A 1 92 ? 5.020 -8.383 15.417 1.00 64.06 92 ASP A C 1
ATOM 741 O O . ASP A 1 92 ? 6.180 -7.989 15.528 1.00 64.06 92 ASP A O 1
ATOM 745 N N . THR A 1 93 ? 3.996 -7.551 15.628 1.00 71.94 93 THR A N 1
ATOM 746 C CA . THR A 1 93 ? 4.208 -6.127 15.934 1.00 71.94 93 THR A CA 1
ATOM 747 C C . THR A 1 93 ? 4.859 -5.936 17.305 1.00 71.94 93 THR A C 1
ATOM 749 O O . THR A 1 93 ? 5.764 -5.114 17.445 1.00 71.94 93 THR A O 1
ATOM 752 N N . MET A 1 94 ? 4.458 -6.721 18.311 1.00 75.75 94 MET A N 1
ATOM 753 C CA . MET A 1 94 ? 5.060 -6.657 19.647 1.00 75.75 94 MET A CA 1
ATOM 754 C C . MET A 1 94 ? 6.513 -7.159 19.639 1.00 75.75 94 MET A C 1
ATOM 756 O O . MET A 1 94 ? 7.369 -6.523 20.254 1.00 75.75 94 MET A O 1
ATOM 760 N N . MET A 1 95 ? 6.831 -8.222 18.889 1.00 76.69 95 MET A N 1
ATOM 761 C CA . MET A 1 95 ? 8.211 -8.680 18.686 1.00 76.69 95 MET A CA 1
ATOM 762 C C . MET A 1 95 ? 9.059 -7.622 17.995 1.00 76.69 95 MET A C 1
ATOM 764 O O . MET A 1 95 ? 10.182 -7.385 18.427 1.00 76.69 95 MET A O 1
ATOM 768 N N . ILE A 1 96 ? 8.535 -6.953 16.965 1.00 81.25 96 ILE A N 1
ATOM 769 C CA . ILE A 1 96 ? 9.263 -5.883 16.272 1.00 81.25 96 ILE A CA 1
ATOM 770 C C . ILE A 1 96 ? 9.540 -4.718 17.230 1.00 81.25 96 ILE A C 1
ATOM 772 O O . ILE A 1 96 ? 10.657 -4.203 17.267 1.00 81.25 96 ILE A O 1
ATOM 776 N N . ILE A 1 97 ? 8.564 -4.319 18.051 1.00 83.75 97 ILE A N 1
ATOM 777 C CA . ILE A 1 97 ? 8.754 -3.257 19.051 1.00 83.75 97 ILE A CA 1
ATOM 778 C C . ILE A 1 97 ? 9.802 -3.668 20.097 1.00 83.75 97 ILE A C 1
ATOM 780 O O . ILE A 1 97 ? 10.655 -2.856 20.466 1.00 83.75 97 ILE A O 1
ATOM 784 N N . GLN A 1 98 ? 9.774 -4.921 20.556 1.00 83.12 98 GLN A N 1
ATOM 785 C CA . GLN A 1 98 ? 10.761 -5.456 21.496 1.00 83.12 98 GLN A CA 1
ATOM 786 C C . GLN A 1 98 ? 12.162 -5.544 20.880 1.00 83.12 98 GLN A C 1
ATOM 788 O O . GLN A 1 98 ? 13.126 -5.145 21.528 1.00 83.12 98 GLN A O 1
ATOM 793 N N . ASP A 1 99 ? 12.290 -5.987 19.631 1.00 86.06 99 ASP A N 1
ATOM 794 C CA . ASP A 1 99 ? 13.564 -6.048 18.909 1.00 86.06 99 ASP A CA 1
ATOM 795 C C . ASP A 1 99 ? 14.165 -4.648 18.716 1.00 86.06 99 ASP A C 1
ATOM 797 O O . ASP A 1 99 ? 15.331 -4.415 19.039 1.00 86.06 99 ASP A O 1
ATOM 801 N N . ILE A 1 100 ? 13.349 -3.672 18.300 1.00 87.88 100 ILE A N 1
ATOM 802 C CA . ILE A 1 100 ? 13.760 -2.265 18.196 1.00 87.88 100 ILE A CA 1
ATOM 803 C C . ILE A 1 100 ? 14.231 -1.744 19.562 1.00 87.88 100 ILE A C 1
ATOM 805 O O . ILE A 1 100 ? 15.296 -1.129 19.653 1.00 87.88 100 ILE A O 1
ATOM 809 N N . ARG A 1 101 ? 13.474 -2.006 20.636 1.00 88.06 101 ARG A N 1
ATOM 810 C CA . ARG A 1 101 ? 13.844 -1.598 22.000 1.00 88.06 101 ARG A CA 1
ATOM 811 C C . ARG A 1 101 ? 15.164 -2.229 22.437 1.00 88.06 101 ARG A C 1
ATOM 813 O O . ARG A 1 101 ? 16.023 -1.517 22.951 1.00 88.06 101 ARG A O 1
ATOM 820 N N . ASN A 1 102 ? 15.344 -3.527 22.213 1.00 90.38 102 ASN A N 1
ATOM 821 C CA . ASN A 1 102 ? 16.551 -4.257 22.594 1.00 90.38 102 ASN A CA 1
ATOM 822 C C . ASN A 1 102 ? 17.775 -3.752 21.825 1.00 90.38 102 ASN A C 1
ATOM 824 O O . ASN A 1 102 ? 18.820 -3.517 22.426 1.00 90.38 102 ASN A O 1
ATOM 828 N N . LYS A 1 103 ? 17.641 -3.491 20.519 1.00 89.38 103 LYS A N 1
ATOM 829 C CA . LYS A 1 103 ? 18.713 -2.895 19.707 1.00 89.38 103 LYS A CA 1
ATOM 830 C C . LYS A 1 103 ? 19.141 -1.528 20.235 1.00 89.38 103 LYS A C 1
ATOM 832 O O . LYS A 1 103 ? 20.337 -1.255 20.287 1.00 89.38 103 LYS A O 1
ATOM 837 N N . VAL A 1 104 ? 18.190 -0.688 20.651 1.00 89.25 104 VAL A N 1
ATOM 838 C CA . VAL A 1 104 ? 18.493 0.636 21.221 1.00 89.25 104 VAL A CA 1
ATOM 839 C C . VAL A 1 104 ? 19.151 0.514 22.596 1.00 89.25 104 VAL A C 1
ATOM 841 O O . VAL A 1 104 ? 20.160 1.170 22.835 1.00 89.25 104 VAL A O 1
ATOM 844 N N . MET A 1 105 ? 18.627 -0.337 23.483 1.00 89.19 105 MET A N 1
ATOM 845 C CA . MET A 1 105 ? 19.164 -0.509 24.842 1.00 89.19 105 MET A CA 1
ATOM 846 C C . MET A 1 105 ? 20.561 -1.136 24.854 1.00 89.19 105 MET A C 1
ATOM 848 O O . MET A 1 105 ? 21.386 -0.764 25.681 1.00 89.19 105 MET A O 1
ATOM 852 N N . ASN A 1 106 ? 20.846 -2.034 23.910 1.00 90.31 106 ASN A N 1
ATOM 853 C CA . ASN A 1 106 ? 22.145 -2.697 23.791 1.00 90.31 106 ASN A CA 1
ATOM 854 C C . ASN A 1 106 ? 23.177 -1.875 22.998 1.00 90.31 106 ASN A C 1
ATOM 856 O O . ASN A 1 106 ? 24.277 -2.362 22.760 1.00 90.31 106 ASN A O 1
ATOM 860 N N . GLY A 1 107 ? 22.834 -0.663 22.540 1.00 85.19 107 GLY A N 1
ATOM 861 C CA . GLY A 1 107 ? 23.747 0.208 21.788 1.00 85.19 107 GLY A CA 1
ATOM 862 C C . GLY A 1 107 ? 24.028 -0.226 20.341 1.00 85.19 107 GLY A C 1
ATOM 863 O O . GLY A 1 107 ? 24.848 0.393 19.673 1.00 85.19 107 GLY A O 1
ATOM 864 N N . ASN A 1 108 ? 23.323 -1.241 19.831 1.00 89.56 108 ASN A N 1
ATOM 865 C CA . ASN A 1 108 ? 23.518 -1.813 18.491 1.00 89.56 108 ASN A CA 1
ATOM 866 C C . ASN A 1 108 ? 22.519 -1.272 17.447 1.00 89.56 108 ASN A C 1
ATOM 868 O O . ASN A 1 108 ? 22.380 -1.827 16.356 1.00 89.56 108 ASN A O 1
ATOM 872 N N . ALA A 1 109 ? 21.763 -0.223 17.778 1.00 87.12 109 ALA A N 1
ATOM 873 C CA . ALA A 1 109 ? 20.758 0.354 16.892 1.00 87.12 109 ALA A CA 1
ATOM 874 C C . ALA A 1 109 ? 21.368 1.314 15.864 1.00 87.12 109 ALA A C 1
ATOM 876 O O . ALA A 1 109 ? 22.136 2.211 16.204 1.00 87.12 109 ALA A O 1
ATOM 877 N N . SER A 1 110 ? 20.931 1.196 14.607 1.00 90.69 110 SER A N 1
ATOM 878 C CA . SER A 1 110 ? 21.195 2.221 13.595 1.00 90.69 110 SER A CA 1
ATOM 879 C C . SER A 1 110 ? 20.466 3.536 13.931 1.00 90.69 110 SER A C 1
ATOM 881 O O . SER A 1 110 ? 19.423 3.501 14.598 1.00 90.69 110 SER A O 1
ATOM 883 N N . PRO A 1 111 ? 20.926 4.699 13.424 1.00 90.38 111 PRO A N 1
ATOM 884 C CA . PRO A 1 111 ? 20.255 5.985 13.649 1.00 90.38 111 PRO A CA 1
ATOM 885 C C . PRO A 1 111 ? 18.766 5.984 13.261 1.00 90.38 111 PRO A C 1
ATOM 887 O O . PRO A 1 111 ? 17.927 6.575 13.943 1.00 90.38 111 PRO A O 1
ATOM 890 N N . GLU A 1 112 ? 18.409 5.262 12.197 1.00 89.69 112 GLU A N 1
ATOM 891 C CA . GLU A 1 112 ? 17.020 5.101 11.761 1.00 89.69 112 GLU A CA 1
ATOM 892 C C . GLU A 1 112 ? 16.185 4.283 12.763 1.00 89.69 112 GLU A C 1
ATOM 894 O O . GLU A 1 112 ? 15.040 4.630 13.059 1.00 89.69 112 GLU A O 1
ATOM 899 N N . THR A 1 113 ? 16.772 3.231 13.345 1.00 88.75 113 THR A N 1
ATOM 900 C CA . THR A 1 113 ? 16.132 2.394 14.374 1.00 88.75 113 THR A CA 1
ATOM 901 C C . THR A 1 113 ? 15.881 3.191 15.655 1.00 88.75 113 THR A C 1
ATOM 903 O O . THR A 1 113 ? 14.806 3.087 16.245 1.00 88.75 113 THR A O 1
ATOM 906 N N . VAL A 1 114 ? 16.822 4.058 16.047 1.00 88.88 114 VAL A N 1
ATOM 907 C CA . VAL A 1 114 ? 16.653 4.977 17.186 1.00 88.88 114 VAL A CA 1
ATOM 908 C C . VAL A 1 114 ? 15.491 5.945 16.942 1.00 88.88 114 VAL A C 1
ATOM 910 O O . VAL A 1 114 ? 14.652 6.135 17.824 1.00 88.88 114 VAL A O 1
ATOM 913 N N . LYS A 1 115 ? 15.379 6.514 15.734 1.00 91.56 115 LYS A N 1
ATOM 914 C CA . LYS A 1 115 ? 14.263 7.402 15.365 1.00 91.56 115 LYS A CA 1
ATOM 915 C C . LYS A 1 115 ? 12.916 6.670 15.400 1.00 91.56 115 LYS A C 1
ATOM 917 O O . LYS A 1 115 ? 11.950 7.202 15.948 1.00 91.56 115 LYS A O 1
ATOM 922 N N . LYS A 1 116 ? 12.853 5.436 14.881 1.00 87.94 116 LYS A N 1
ATOM 923 C CA . LYS A 1 116 ? 11.658 4.573 14.965 1.00 87.94 116 LYS A CA 1
ATOM 924 C C . LYS A 1 116 ? 11.264 4.314 16.420 1.00 87.94 116 LYS A C 1
ATOM 926 O O . LYS A 1 116 ? 10.106 4.520 16.770 1.00 87.94 116 LYS A O 1
ATOM 931 N N . TYR A 1 117 ? 12.221 3.968 17.282 1.00 89.75 117 TYR A N 1
ATOM 932 C CA . TYR A 1 117 ? 11.978 3.777 18.715 1.00 89.75 117 TYR A CA 1
ATOM 933 C C . TYR A 1 117 ? 11.431 5.038 19.397 1.00 89.75 117 TYR A C 1
ATOM 935 O O . TYR A 1 117 ? 10.464 4.959 20.151 1.00 89.75 117 TYR A O 1
ATOM 943 N N . GLN A 1 118 ? 11.998 6.214 19.111 1.00 89.75 118 GLN A N 1
ATOM 944 C CA . GLN A 1 118 ? 11.505 7.483 19.656 1.00 89.75 118 GLN A CA 1
ATOM 945 C C . GLN A 1 118 ? 10.079 7.800 19.193 1.00 89.75 118 GLN A C 1
ATOM 947 O O . GLN A 1 118 ? 9.271 8.267 19.992 1.00 89.75 118 GLN A O 1
ATOM 952 N N . ASN A 1 119 ? 9.757 7.530 17.927 1.00 88.19 119 ASN A N 1
ATOM 953 C CA . ASN A 1 119 ? 8.408 7.720 17.400 1.00 88.19 119 ASN A CA 1
ATOM 954 C C . ASN A 1 119 ? 7.406 6.770 18.066 1.00 88.19 119 ASN A C 1
ATOM 956 O O . ASN A 1 119 ? 6.353 7.224 18.500 1.00 88.19 119 ASN A O 1
ATOM 960 N N . ILE A 1 120 ? 7.759 5.489 18.226 1.00 86.50 120 ILE A N 1
ATOM 961 C CA . ILE A 1 120 ? 6.937 4.514 18.961 1.00 86.50 120 ILE A CA 1
ATOM 962 C C . ILE A 1 120 ? 6.724 4.989 20.405 1.00 86.50 120 ILE A C 1
ATOM 964 O O . ILE A 1 120 ? 5.595 5.014 20.886 1.00 86.50 120 ILE A O 1
ATOM 968 N N . LYS A 1 121 ? 7.790 5.447 21.075 1.00 86.12 121 LYS A N 1
ATOM 969 C CA . LYS A 1 121 ? 7.729 5.937 22.458 1.00 86.12 121 LYS A CA 1
ATOM 970 C C . LYS A 1 121 ? 6.766 7.119 22.624 1.00 86.12 121 LYS A C 1
ATOM 972 O O . LYS A 1 121 ? 6.036 7.151 23.609 1.00 86.12 121 LYS A O 1
ATOM 977 N N . LYS A 1 122 ? 6.736 8.055 21.667 1.00 87.12 122 LYS A N 1
ATOM 978 C CA . LYS A 1 122 ? 5.815 9.210 21.672 1.00 87.12 122 LYS A CA 1
ATOM 979 C C . LYS A 1 122 ? 4.344 8.812 21.552 1.00 87.12 122 LYS A C 1
ATOM 981 O O . LYS A 1 122 ? 3.501 9.511 22.083 1.00 87.12 122 LYS A O 1
ATOM 986 N N . ILE A 1 123 ? 4.050 7.725 20.840 1.00 78.19 123 ILE A N 1
ATOM 987 C CA . ILE A 1 123 ? 2.678 7.230 20.636 1.00 78.19 123 ILE A CA 1
ATOM 988 C C . ILE A 1 123 ? 2.203 6.415 21.854 1.00 78.19 123 ILE A C 1
ATOM 990 O O . ILE A 1 123 ? 1.008 6.255 22.070 1.00 78.19 123 ILE A O 1
ATOM 994 N N . SER A 1 124 ? 3.138 5.894 22.656 1.00 66.62 124 SER A N 1
ATOM 995 C CA . SER A 1 124 ? 2.855 5.100 23.861 1.00 66.62 124 SER A CA 1
ATOM 996 C C . SER A 1 124 ? 2.750 5.899 25.173 1.00 66.62 124 SER A C 1
ATOM 998 O O . SER A 1 124 ? 2.531 5.284 26.216 1.00 66.62 124 SER A O 1
ATOM 1000 N N . GLN A 1 125 ? 2.966 7.220 25.139 1.00 51.69 125 GLN A N 1
ATOM 1001 C CA . GLN A 1 125 ? 2.813 8.142 26.279 1.00 51.69 125 GLN A CA 1
ATOM 1002 C C . GLN A 1 125 ? 1.467 8.856 26.207 1.00 51.69 125 GLN A C 1
ATOM 1004 O O . GLN A 1 125 ? 0.867 9.038 27.288 1.00 51.69 125 GLN A O 1
#

Organism: Strongyloides ratti (NCBI:txid34506)

Secondary structure (DSSP, 8-state):
-PPP-------HHHHHHHHHHHHHHHHHHHHHHHHHHHHHHHHHHHHHHHHHHHHHHHHHHTTS-HHHHSS-HHHHHHHHTTS-------HHHHHHHHHHHHHHHTT---HHHHHHHHHHHHH--